Protein AF-A0AAW6YNH7-F1 (afdb_monomer_lite)

Foldseek 3Di:
DVVVVCVVPPPAQDEFEEEFAQDPVGVVVLVVCQVVCCVVDPNYHYHYDHYHPVVSVVCVVVVVGRYYDDDADFPDDDPVSVD

Organism: NCBI:txid197614

Sequence (83 aa):
AFDRYKAANQKESLRLTLLANDDENSRKLSEYLKETLEQALDGLTIELQNVPKKNRIDRMNRQDFDFALTAWGADYDDPLAYY

Radius of gyration: 17.51 Å; chains: 1; bounding box: 44×25×51 Å

Secondary structure (DSSP, 8-state):
-HHHHHHHT----EEEEEEEESSHHHHHHHHHHHHHHHHHSTTEEEEEEEE-HHHHHHHHHTT--SEE------SSSSGGGG-

pLDDT: mean 90.23, std 14.38, range [50.69, 98.75]

Structure (mmCIF, N/CA/C/O backbone):
data_AF-A0AAW6YNH7-F1
#
_entry.id   AF-A0AAW6YNH7-F1
#
loop_
_atom_site.group_PDB
_atom_site.id
_atom_site.type_symbol
_atom_site.label_atom_id
_atom_site.label_alt_id
_atom_site.label_comp_id
_atom_site.label_asym_id
_atom_site.label_entity_id
_atom_site.label_seq_id
_atom_site.pdbx_PDB_ins_code
_atom_site.Cartn_x
_atom_site.Cartn_y
_atom_site.Cartn_z
_atom_site.occupancy
_atom_site.B_iso_or_equiv
_atom_site.auth_seq_id
_atom_site.auth_comp_id
_atom_site.auth_asym_id
_atom_site.auth_atom_id
_atom_site.pdbx_PDB_model_num
ATOM 1 N N . ALA A 1 1 ? -29.712 0.315 28.973 1.00 51.34 1 ALA A N 1
ATOM 2 C CA . ALA A 1 1 ? -29.631 1.392 27.954 1.00 51.34 1 ALA A CA 1
ATOM 3 C C . ALA A 1 1 ? -28.177 1.722 27.606 1.00 51.34 1 ALA A C 1
ATOM 5 O O . ALA A 1 1 ? -27.836 1.685 26.432 1.00 51.34 1 ALA A O 1
ATOM 6 N N . PHE A 1 2 ? -27.308 1.936 28.603 1.00 50.69 2 PHE A N 1
ATOM 7 C CA . PHE A 1 2 ? -25.861 2.121 28.408 1.00 50.69 2 PHE A CA 1
ATOM 8 C C . PHE A 1 2 ? -25.148 0.931 27.732 1.00 50.69 2 PHE A C 1
ATOM 10 O O . PHE A 1 2 ? -24.266 1.144 26.906 1.00 50.69 2 PHE A O 1
ATOM 17 N N . ASP A 1 3 ? -25.570 -0.309 27.993 1.00 57.31 3 ASP A N 1
ATOM 18 C CA . ASP A 1 3 ? -24.938 -1.497 27.387 1.00 57.31 3 ASP A CA 1
ATOM 19 C C . ASP A 1 3 ? -25.193 -1.619 25.877 1.00 57.31 3 ASP A C 1
ATOM 21 O O . ASP A 1 3 ? -24.310 -2.032 25.130 1.00 57.31 3 ASP A O 1
ATOM 25 N N . ARG A 1 4 ? -26.359 -1.161 25.392 1.00 54.38 4 ARG A N 1
ATOM 26 C CA . ARG A 1 4 ? -26.641 -1.060 23.946 1.00 54.38 4 ARG A CA 1
ATOM 27 C C . ARG A 1 4 ? -25.803 0.022 23.268 1.00 54.38 4 ARG A C 1
ATOM 29 O O . ARG A 1 4 ? -25.417 -0.160 22.123 1.00 54.38 4 ARG A O 1
ATOM 36 N N . TYR A 1 5 ? -25.502 1.118 23.967 1.00 52.25 5 TYR A N 1
AT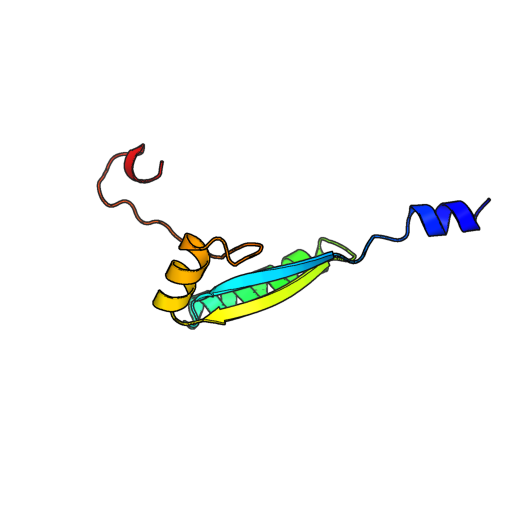OM 37 C CA . TYR A 1 5 ? -24.637 2.179 23.446 1.00 52.25 5 TYR A CA 1
ATOM 38 C C . TYR A 1 5 ? -23.176 1.721 23.332 1.00 52.25 5 TYR A C 1
ATOM 40 O O . TYR A 1 5 ? -22.501 2.087 22.376 1.00 52.25 5 TYR A O 1
ATOM 48 N N . LYS A 1 6 ? -22.693 0.881 24.260 1.00 53.09 6 LYS A N 1
ATOM 49 C CA . LYS A 1 6 ? -21.366 0.251 24.151 1.00 53.09 6 LYS A CA 1
ATOM 50 C C . LYS A 1 6 ? -21.302 -0.805 23.044 1.00 53.09 6 LYS A C 1
ATOM 52 O O . LYS A 1 6 ? -20.302 -0.849 22.345 1.00 53.09 6 LYS A O 1
ATOM 57 N N . ALA A 1 7 ? -22.359 -1.598 22.857 1.00 56.50 7 ALA A N 1
ATOM 58 C CA . ALA A 1 7 ? -22.436 -2.581 21.773 1.00 56.50 7 ALA A CA 1
ATOM 59 C C . ALA A 1 7 ? -22.540 -1.929 20.380 1.00 56.50 7 ALA A C 1
ATOM 61 O O . ALA A 1 7 ? -21.946 -2.420 19.432 1.00 56.50 7 ALA A O 1
ATOM 62 N N . ALA A 1 8 ? -23.246 -0.798 20.255 1.00 54.66 8 ALA A N 1
ATOM 63 C CA . ALA A 1 8 ? -23.353 -0.049 18.999 1.00 54.66 8 ALA A CA 1
ATOM 64 C C . ALA A 1 8 ? -22.105 0.799 18.670 1.00 54.66 8 ALA A C 1
ATOM 66 O O . ALA A 1 8 ? -21.891 1.135 17.512 1.00 54.66 8 ALA A O 1
ATOM 67 N N . ASN A 1 9 ? -21.287 1.143 19.675 1.00 55.28 9 ASN A N 1
ATOM 68 C CA . ASN A 1 9 ? -20.014 1.865 19.521 1.00 55.28 9 ASN A CA 1
ATOM 69 C C . ASN A 1 9 ? -18.787 0.956 19.678 1.00 55.28 9 ASN A C 1
ATOM 71 O O . ASN A 1 9 ? -17.673 1.435 19.905 1.00 55.28 9 ASN A O 1
ATOM 75 N N . GLN A 1 10 ? -18.980 -0.358 19.592 1.00 59.25 10 GLN A N 1
ATOM 76 C CA . GLN A 1 10 ? -17.880 -1.301 19.514 1.00 59.25 10 GLN A CA 1
ATOM 77 C C . GLN A 1 10 ? -17.309 -1.160 18.101 1.00 59.25 10 GLN A C 1
ATOM 79 O O . GLN A 1 10 ? -17.849 -1.732 17.162 1.00 59.25 10 GLN A O 1
ATOM 84 N N . LYS A 1 11 ? -16.296 -0.296 17.933 1.00 62.12 11 LYS A N 1
ATOM 85 C CA . LYS A 1 11 ? -15.622 -0.102 16.642 1.00 62.12 11 LYS A CA 1
ATOM 86 C C . LYS A 1 11 ? -15.203 -1.478 16.135 1.00 62.12 11 LYS A C 1
ATOM 88 O O . LYS A 1 11 ? -14.416 -2.155 16.798 1.00 62.12 11 LYS A O 1
ATOM 93 N N . GLU A 1 12 ? -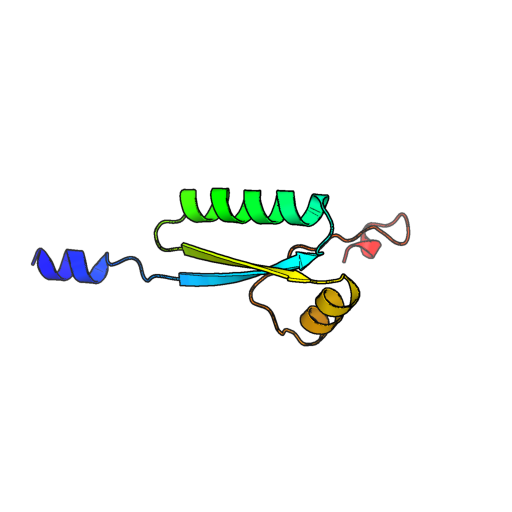15.801 -1.915 15.032 1.00 73.75 12 GLU A N 1
ATOM 94 C CA . GLU A 1 12 ? -15.485 -3.210 14.445 1.00 73.75 12 GLU A CA 1
ATOM 95 C C . GLU A 1 12 ? -13.997 -3.216 14.098 1.00 73.75 12 GLU A C 1
ATOM 97 O O . GLU A 1 12 ? -13.497 -2.303 13.441 1.00 73.75 12 GLU A O 1
ATOM 102 N N . SER A 1 13 ? -13.270 -4.210 14.607 1.00 85.50 13 SER A N 1
ATOM 103 C CA . SER A 1 13 ? -11.852 -4.347 14.308 1.00 85.50 13 SER A CA 1
ATOM 104 C C . SER A 1 13 ? -11.702 -4.713 12.835 1.00 85.50 13 SER A C 1
ATOM 106 O O . SER A 1 13 ? -12.098 -5.809 12.433 1.00 85.50 13 SER A O 1
ATOM 108 N N . LEU A 1 14 ? -11.127 -3.813 12.047 1.00 92.06 14 LEU A N 1
ATOM 109 C CA . LEU A 1 14 ? -10.853 -4.024 10.636 1.00 92.06 14 LEU A CA 1
ATOM 110 C C . LEU A 1 14 ? -9.375 -4.353 10.467 1.00 92.06 14 LEU A C 1
ATOM 112 O O . LEU A 1 14 ? -8.508 -3.607 10.917 1.00 92.06 14 LEU A O 1
ATOM 116 N N . ARG A 1 15 ? -9.082 -5.460 9.791 1.00 96.50 15 ARG A N 1
ATOM 117 C CA . ARG A 1 15 ? -7.718 -5.832 9.428 1.00 96.50 15 ARG A CA 1
ATOM 118 C C . ARG A 1 15 ? -7.570 -5.812 7.918 1.00 96.50 15 ARG A C 1
ATOM 120 O O . ARG A 1 15 ? -8.345 -6.475 7.240 1.00 96.50 15 ARG A O 1
ATOM 127 N N . LEU A 1 16 ? -6.577 -5.080 7.426 1.00 97.00 16 LEU A N 1
ATOM 128 C CA . LEU A 1 16 ? -6.266 -4.981 6.003 1.00 97.00 16 LEU A CA 1
ATOM 129 C C . LEU A 1 16 ? -4.786 -5.271 5.757 1.00 97.00 16 LEU A C 1
ATOM 131 O O . LEU A 1 16 ? -3.929 -4.954 6.580 1.00 97.00 16 LEU A O 1
ATOM 135 N N . THR A 1 17 ? -4.480 -5.821 4.593 1.00 98.25 17 THR A N 1
ATOM 136 C CA . THR A 1 17 ? -3.118 -6.086 4.138 1.00 98.25 17 THR A CA 1
ATOM 137 C C . THR A 1 17 ? -2.643 -5.003 3.173 1.00 98.25 17 THR A C 1
ATOM 139 O O . THR A 1 17 ? -3.229 -4.821 2.105 1.00 98.25 17 THR A O 1
ATOM 142 N N . LEU A 1 18 ? -1.534 -4.336 3.507 1.00 98.62 18 LEU A N 1
ATOM 143 C CA . LEU A 1 18 ? -0.811 -3.447 2.598 1.00 98.62 18 LEU A CA 1
ATOM 144 C C . LEU A 1 18 ? 0.246 -4.238 1.822 1.00 98.62 18 LEU A C 1
ATOM 146 O O . LEU A 1 18 ? 1.264 -4.657 2.378 1.00 98.62 18 LEU A O 1
ATOM 150 N N . LEU A 1 19 ? 0.036 -4.383 0.517 1.00 98.75 19 LEU A N 1
ATOM 151 C CA . LEU A 1 19 ? 1.019 -4.953 -0.399 1.00 98.75 19 LEU A CA 1
ATOM 152 C C . LEU A 1 19 ? 1.993 -3.868 -0.897 1.00 98.75 19 LEU A C 1
ATOM 154 O O . LEU A 1 19 ? 1.578 -2.865 -1.477 1.00 98.75 19 LEU A O 1
ATOM 158 N N . ALA A 1 20 ? 3.298 -4.072 -0.735 1.00 98.50 20 ALA A N 1
ATOM 159 C CA . ALA A 1 20 ? 4.329 -3.120 -1.164 1.00 98.50 20 ALA A CA 1
ATOM 160 C C . ALA A 1 20 ? 5.564 -3.833 -1.742 1.00 98.50 20 ALA A C 1
ATOM 162 O O . ALA A 1 20 ? 5.698 -5.055 -1.640 1.00 98.50 20 ALA A O 1
ATOM 163 N N . ASN A 1 21 ? 6.477 -3.079 -2.366 1.00 98.19 21 ASN A N 1
ATOM 164 C CA . ASN A 1 21 ? 7.782 -3.629 -2.739 1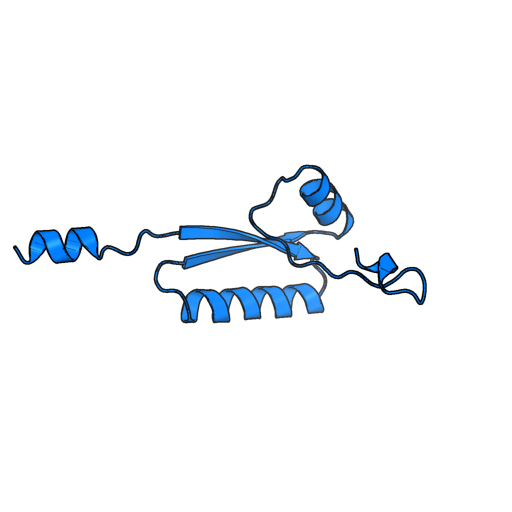.00 98.19 21 ASN A CA 1
ATOM 165 C C . ASN A 1 21 ? 8.649 -3.867 -1.486 1.00 98.19 21 ASN A C 1
ATOM 167 O O . ASN A 1 21 ? 8.428 -3.275 -0.426 1.00 98.19 21 ASN A O 1
ATOM 1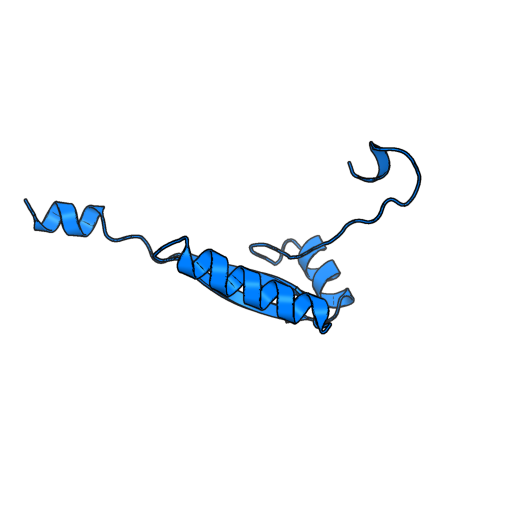71 N N . ASP A 1 22 ? 9.667 -4.710 -1.626 1.00 97.81 22 ASP A N 1
ATOM 172 C CA . ASP A 1 22 ? 10.638 -5.057 -0.587 1.00 97.81 22 ASP A CA 1
ATOM 173 C C . ASP A 1 22 ? 11.932 -4.227 -0.609 1.00 97.81 22 ASP A C 1
ATOM 175 O O . ASP A 1 22 ? 12.852 -4.513 0.160 1.00 97.81 22 ASP A O 1
ATOM 179 N N . ASP A 1 23 ? 11.995 -3.180 -1.434 1.00 97.69 23 ASP A N 1
ATOM 180 C CA . ASP A 1 23 ? 13.082 -2.202 -1.401 1.00 97.69 23 ASP A CA 1
ATOM 181 C C . ASP A 1 23 ? 13.025 -1.301 -0.150 1.00 97.69 23 ASP A C 1
ATOM 183 O O . ASP A 1 23 ? 11.990 -1.155 0.504 1.00 97.69 23 ASP A O 1
ATOM 187 N N . GLU A 1 24 ? 14.168 -0.702 0.200 1.00 97.69 24 GLU A N 1
ATOM 188 C CA . GLU A 1 24 ? 14.336 0.085 1.431 1.00 97.69 24 GLU A CA 1
ATOM 189 C C . GLU A 1 24 ? 13.347 1.254 1.533 1.00 97.69 24 GLU A C 1
ATOM 191 O O . GLU A 1 24 ? 12.768 1.485 2.596 1.00 97.69 24 GLU A O 1
ATOM 196 N N . ASN A 1 25 ? 13.127 1.974 0.431 1.00 96.81 25 ASN A N 1
ATOM 197 C CA . ASN A 1 25 ? 12.230 3.127 0.415 1.00 96.81 25 ASN A CA 1
ATOM 198 C C . ASN A 1 25 ? 10.777 2.694 0.619 1.00 96.81 25 ASN A C 1
ATOM 200 O O . ASN A 1 25 ? 10.059 3.288 1.424 1.00 96.81 25 ASN A O 1
ATOM 204 N N . SER A 1 26 ? 10.355 1.636 -0.074 1.00 97.69 26 SER A N 1
ATOM 205 C CA . SER A 1 26 ? 8.999 1.101 0.029 1.00 97.69 26 SER A CA 1
ATOM 206 C C . SER A 1 26 ? 8.707 0.546 1.419 1.00 97.69 26 SER A C 1
ATOM 208 O O . SER A 1 26 ? 7.603 0.747 1.916 1.00 97.69 26 SER A O 1
ATOM 210 N N . ARG A 1 27 ? 9.690 -0.086 2.079 1.00 98.06 27 ARG A N 1
ATOM 211 C CA . ARG A 1 27 ? 9.556 -0.542 3.472 1.00 98.06 27 ARG A CA 1
ATOM 212 C C . ARG A 1 27 ? 9.304 0.620 4.425 1.00 98.06 27 ARG A C 1
ATOM 214 O O . ARG A 1 27 ? 8.263 0.624 5.078 1.00 98.06 27 ARG A O 1
ATOM 221 N N . LYS A 1 28 ? 10.170 1.640 4.408 1.00 98.44 28 LYS A N 1
ATOM 222 C CA . LYS A 1 28 ? 10.017 2.839 5.252 1.00 98.44 28 LYS A CA 1
ATOM 223 C C . LYS A 1 28 ? 8.664 3.517 5.038 1.00 98.44 28 LYS A C 1
ATOM 225 O O . LYS A 1 28 ? 8.003 3.898 5.999 1.00 98.44 28 LYS A O 1
ATOM 230 N N . LEU A 1 29 ? 8.228 3.645 3.783 1.00 98.31 29 LEU A N 1
ATOM 231 C CA . LEU A 1 29 ? 6.935 4.255 3.478 1.00 98.31 29 LEU A CA 1
ATOM 232 C C . LEU A 1 29 ? 5.762 3.378 3.942 1.00 98.31 29 LEU A C 1
ATOM 234 O O . LEU A 1 29 ? 4.791 3.901 4.478 1.00 98.31 29 LEU A O 1
ATOM 238 N N . SER A 1 30 ? 5.846 2.056 3.774 1.00 98.31 30 SER A N 1
ATOM 239 C CA . SER A 1 30 ? 4.800 1.137 4.237 1.00 98.31 30 SER A CA 1
ATOM 240 C C . SER A 1 30 ? 4.675 1.096 5.766 1.00 98.31 30 SER A C 1
ATOM 242 O O . SER A 1 30 ? 3.557 1.071 6.276 1.00 98.31 30 SER A O 1
ATOM 244 N N . GLU A 1 31 ? 5.792 1.176 6.494 1.00 98.56 31 GLU A N 1
ATOM 245 C CA . GLU A 1 31 ? 5.821 1.297 7.958 1.00 98.56 31 GLU A CA 1
ATOM 246 C C . GLU A 1 31 ? 5.185 2.613 8.411 1.00 98.56 31 GLU A C 1
ATOM 248 O O . GLU A 1 31 ? 4.263 2.599 9.224 1.00 98.56 31 GLU A O 1
ATOM 253 N N . TYR A 1 32 ? 5.584 3.732 7.800 1.00 98.56 32 TYR A N 1
ATOM 254 C CA . TYR A 1 32 ? 4.995 5.040 8.082 1.00 98.56 32 TYR A CA 1
ATOM 255 C C . TYR A 1 32 ? 3.477 5.070 7.842 1.00 98.56 32 TYR A C 1
ATOM 257 O O . TYR A 1 32 ? 2.725 5.613 8.656 1.00 98.56 32 TYR A O 1
ATOM 265 N N . LEU A 1 33 ? 3.008 4.479 6.735 1.00 98.50 33 LEU A N 1
ATOM 266 C CA . LEU A 1 33 ? 1.579 4.385 6.431 1.00 98.50 33 LEU A CA 1
ATOM 267 C C . LEU A 1 33 ? 0.842 3.530 7.462 1.00 98.50 33 LEU A C 1
ATOM 269 O O . LEU A 1 33 ? -0.220 3.942 7.919 1.00 98.50 33 LEU A O 1
ATOM 273 N N . LYS A 1 34 ? 1.401 2.377 7.851 1.00 98.50 34 LYS A N 1
ATOM 274 C CA . LYS A 1 34 ? 0.841 1.541 8.919 1.00 98.50 34 LYS A CA 1
ATOM 275 C C . LYS A 1 34 ? 0.684 2.341 10.210 1.00 98.50 34 LYS A C 1
ATOM 277 O O . LYS A 1 34 ? -0.425 2.422 10.723 1.00 98.50 34 LYS A O 1
ATOM 282 N N . GLU A 1 35 ? 1.757 2.965 10.690 1.00 98.56 35 GLU A N 1
ATOM 283 C CA . GLU A 1 35 ? 1.746 3.742 11.935 1.00 98.56 35 GLU A CA 1
ATOM 284 C C . GLU A 1 35 ? 0.726 4.885 11.885 1.00 98.56 35 GLU A C 1
ATOM 286 O O . GLU A 1 35 ? -0.114 5.015 12.774 1.00 98.56 35 GLU A O 1
ATOM 291 N N . THR A 1 36 ? 0.754 5.680 10.814 1.00 98.50 36 THR A N 1
ATOM 292 C CA . THR A 1 36 ? -0.117 6.853 10.663 1.00 98.50 36 THR A CA 1
ATOM 293 C C . THR A 1 36 ? -1.590 6.455 10.572 1.00 98.50 36 THR A C 1
ATOM 295 O O . THR A 1 36 ? -2.443 7.088 11.194 1.00 98.50 36 THR A O 1
ATOM 298 N N . LEU A 1 37 ? -1.909 5.408 9.805 1.00 97.62 37 LEU A N 1
ATOM 299 C CA . LEU A 1 37 ? -3.289 4.961 9.615 1.00 97.62 37 LEU A CA 1
ATOM 300 C C . LEU A 1 37 ? -3.840 4.272 10.867 1.00 97.62 37 LEU A C 1
ATOM 302 O O . LEU A 1 37 ? -4.974 4.552 11.242 1.00 97.62 37 LEU A O 1
ATOM 306 N N . GLU A 1 38 ? -3.053 3.429 11.541 1.00 97.25 38 GLU A N 1
ATOM 307 C CA . GLU A 1 38 ? -3.465 2.802 12.807 1.00 97.25 38 GLU A CA 1
ATOM 308 C C . GLU A 1 38 ? -3.630 3.832 13.932 1.00 97.25 38 GLU A C 1
ATOM 310 O O . GLU A 1 38 ? -4.540 3.704 14.748 1.00 97.25 38 GLU A O 1
ATOM 315 N N . GLN A 1 39 ? -2.805 4.887 13.959 1.00 96.94 39 GLN A N 1
ATOM 316 C CA . GLN A 1 39 ? -2.960 5.992 14.907 1.00 96.94 39 GLN A CA 1
ATOM 317 C C . GLN A 1 39 ? -4.212 6.835 14.622 1.00 96.94 39 GLN A C 1
ATOM 319 O O . GLN A 1 39 ? -4.859 7.313 15.554 1.00 96.94 39 GLN A O 1
ATOM 324 N N . ALA A 1 40 ? -4.537 7.071 13.349 1.00 96.00 40 ALA A N 1
ATOM 325 C CA . ALA A 1 40 ? -5.666 7.913 12.962 1.00 96.00 40 ALA A CA 1
ATOM 326 C C . ALA A 1 40 ? -7.021 7.190 13.044 1.00 96.00 40 ALA A C 1
ATOM 328 O O . ALA A 1 40 ? -8.055 7.841 13.207 1.00 96.00 40 ALA A O 1
ATOM 329 N N . LEU A 1 41 ? -7.031 5.863 12.894 1.00 93.75 41 LEU A N 1
ATOM 330 C CA . LEU A 1 41 ? -8.241 5.063 12.725 1.00 93.75 41 LEU A CA 1
ATOM 331 C C . LEU A 1 41 ? -8.320 3.970 13.795 1.00 93.75 41 LEU A C 1
ATOM 333 O O . LEU A 1 41 ? -7.884 2.838 13.590 1.00 93.75 41 LEU A O 1
ATOM 337 N N . ASP A 1 42 ? -8.933 4.298 14.934 1.00 91.81 42 ASP A N 1
ATOM 338 C CA . ASP A 1 42 ? -9.169 3.322 16.003 1.00 91.81 42 ASP A CA 1
ATOM 339 C C . ASP A 1 42 ? -9.871 2.061 15.471 1.00 91.81 42 ASP A C 1
ATOM 341 O O . ASP A 1 42 ? -10.947 2.138 14.871 1.00 91.81 42 ASP A O 1
ATOM 345 N N . GLY A 1 43 ? -9.302 0.896 15.775 1.00 92.00 43 GLY A N 1
ATOM 346 C CA . GLY A 1 43 ? -9.832 -0.398 15.345 1.00 92.00 43 GLY A CA 1
ATOM 347 C C . GLY A 1 43 ? -9.278 -0.887 14.007 1.00 92.00 43 GLY A C 1
ATOM 348 O O . GLY A 1 43 ? -9.549 -2.031 13.649 1.00 92.00 43 GLY A O 1
ATOM 349 N N . LEU A 1 44 ? -8.473 -0.087 13.299 1.00 95.00 44 LEU A N 1
ATOM 350 C CA . LEU A 1 44 ? -7.725 -0.546 12.133 1.00 95.00 44 LEU A CA 1
ATOM 351 C C . LEU A 1 44 ? -6.444 -1.276 12.558 1.00 95.00 44 LEU A C 1
ATOM 353 O O . LEU A 1 44 ? -5.713 -0.839 13.443 1.00 95.00 44 LEU A O 1
ATOM 357 N N . THR A 1 45 ? -6.151 -2.387 11.894 1.00 97.31 45 THR A N 1
ATOM 358 C CA . THR A 1 45 ? -4.845 -3.046 11.916 1.00 97.31 45 THR A CA 1
ATOM 359 C C . THR A 1 45 ? -4.379 -3.277 10.485 1.00 97.31 45 THR A C 1
ATOM 361 O O . THR A 1 45 ? -5.109 -3.844 9.674 1.00 97.31 45 THR A O 1
ATOM 364 N N . ILE A 1 46 ? -3.157 -2.868 10.175 1.00 98.19 46 ILE A N 1
ATOM 365 C CA . ILE A 1 46 ? -2.514 -3.053 8.879 1.00 98.19 46 ILE A CA 1
ATOM 366 C C . ILE A 1 46 ? -1.434 -4.125 9.003 1.00 98.19 46 ILE A C 1
ATOM 368 O O . ILE A 1 46 ? -0.489 -3.992 9.783 1.00 98.19 46 ILE A O 1
ATOM 372 N N . GLU A 1 47 ? -1.545 -5.179 8.204 1.00 98.38 47 GLU A N 1
ATOM 373 C CA . GLU A 1 47 ? -0.476 -6.157 8.004 1.00 98.38 47 GLU A CA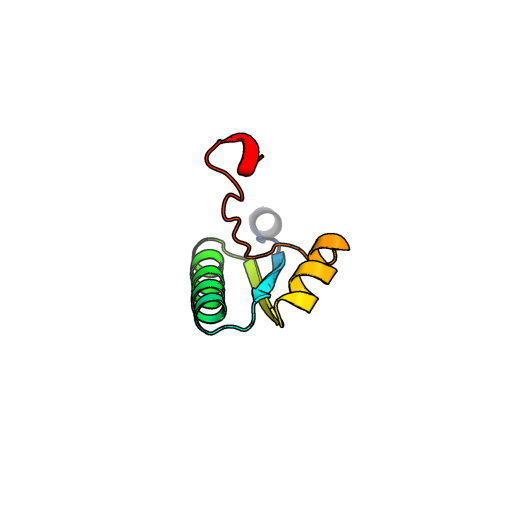 1
ATOM 374 C C . GLU A 1 47 ? 0.355 -5.759 6.777 1.00 98.38 47 GLU A C 1
ATOM 376 O O . GLU A 1 47 ? -0.191 -5.467 5.714 1.00 98.38 47 GLU A O 1
ATOM 381 N N . LEU A 1 48 ? 1.683 -5.725 6.913 1.00 98.56 48 LEU A N 1
ATOM 382 C CA . LEU A 1 48 ? 2.580 -5.379 5.810 1.00 98.56 48 LEU A CA 1
ATOM 383 C C . LEU A 1 48 ? 3.013 -6.636 5.056 1.00 98.56 48 LEU A C 1
ATOM 385 O O . LEU A 1 48 ? 3.537 -7.580 5.647 1.00 98.56 48 LEU A O 1
ATOM 389 N N . GLN A 1 49 ? 2.845 -6.623 3.736 1.00 98.38 49 GLN A N 1
ATOM 390 C CA . GLN A 1 49 ? 3.385 -7.632 2.832 1.00 98.38 49 GLN A CA 1
ATOM 391 C C . GLN A 1 49 ? 4.323 -6.978 1.818 1.00 98.38 49 GLN A C 1
ATOM 393 O O . GLN A 1 49 ? 3.936 -6.616 0.706 1.00 98.38 49 GLN A O 1
ATOM 398 N N . ASN A 1 50 ? 5.589 -6.844 2.206 1.00 98.38 50 ASN A N 1
ATOM 399 C CA . ASN A 1 50 ? 6.655 -6.376 1.328 1.00 98.38 50 ASN A CA 1
ATOM 400 C C . ASN A 1 50 ? 7.234 -7.560 0.543 1.00 98.38 50 ASN A C 1
ATOM 402 O O . ASN A 1 50 ? 7.835 -8.466 1.121 1.00 98.38 50 ASN A O 1
ATOM 406 N N . VAL A 1 51 ? 7.051 -7.557 -0.777 1.00 98.44 51 VAL A N 1
ATOM 407 C CA . VAL A 1 51 ? 7.480 -8.642 -1.675 1.00 98.44 51 VAL A CA 1
ATOM 408 C C . VAL A 1 51 ? 8.265 -8.090 -2.871 1.00 98.44 51 VAL A C 1
ATOM 410 O O . VAL A 1 51 ? 8.101 -6.917 -3.211 1.00 98.44 51 VAL A O 1
ATOM 413 N N . PRO A 1 52 ? 9.065 -8.912 -3.580 1.00 98.31 52 PRO A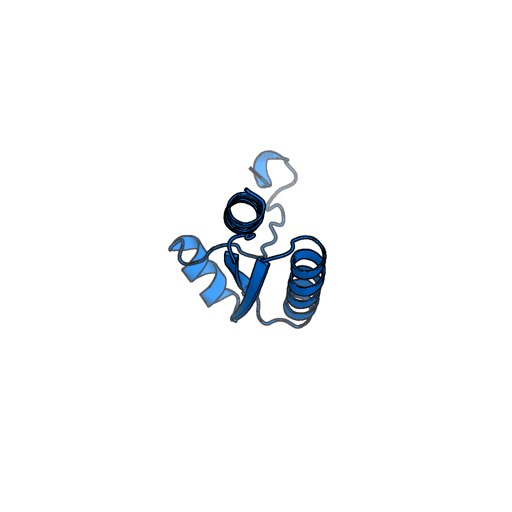 N 1
ATOM 414 C CA . PRO A 1 52 ? 9.731 -8.475 -4.804 1.00 98.31 52 PRO A CA 1
ATOM 415 C C . PRO A 1 52 ? 8.751 -7.873 -5.819 1.00 98.31 52 PRO A C 1
ATOM 417 O O . PRO A 1 52 ? 7.652 -8.401 -6.012 1.00 98.31 52 PRO A O 1
ATOM 420 N N . LYS A 1 53 ? 9.164 -6.820 -6.542 1.00 97.06 53 LYS A N 1
ATOM 421 C CA . LYS A 1 53 ? 8.313 -6.074 -7.499 1.00 97.06 53 LYS A CA 1
ATOM 422 C C . LYS A 1 53 ? 7.525 -6.973 -8.461 1.00 97.06 53 LYS A C 1
ATOM 424 O O . LYS A 1 53 ? 6.354 -6.707 -8.722 1.00 97.06 53 LYS A O 1
ATOM 429 N N . LYS A 1 54 ? 8.145 -8.045 -8.974 1.00 98.00 54 LYS A N 1
ATOM 430 C CA . LYS A 1 54 ? 7.482 -9.012 -9.867 1.00 98.00 54 LYS A CA 1
ATOM 431 C C . LYS A 1 54 ? 6.284 -9.687 -9.188 1.00 98.00 54 LYS A C 1
ATOM 433 O O . LYS A 1 54 ? 5.223 -9.772 -9.794 1.00 98.00 54 LYS A O 1
ATOM 438 N N . ASN A 1 55 ? 6.443 -10.109 -7.933 1.00 98.25 55 ASN A N 1
ATOM 439 C CA . ASN A 1 55 ? 5.378 -10.741 -7.156 1.00 98.25 55 ASN A CA 1
ATOM 440 C C . ASN A 1 55 ? 4.261 -9.742 -6.839 1.00 98.25 55 ASN A C 1
ATOM 442 O O . ASN A 1 55 ? 3.092 -10.102 -6.930 1.00 98.25 55 ASN A O 1
ATOM 446 N N . ARG A 1 56 ? 4.605 -8.486 -6.515 1.00 98.12 56 ARG A N 1
ATOM 447 C CA . ARG A 1 56 ? 3.613 -7.424 -6.289 1.00 98.12 56 ARG A CA 1
ATOM 448 C C . ARG A 1 56 ? 2.744 -7.199 -7.528 1.00 98.12 56 ARG A C 1
ATOM 450 O O . ARG A 1 56 ? 1.526 -7.204 -7.412 1.00 98.12 56 ARG A O 1
ATOM 457 N N . ILE A 1 57 ? 3.362 -7.030 -8.702 1.00 97.88 57 ILE A N 1
ATOM 458 C CA . ILE A 1 57 ? 2.644 -6.815 -9.972 1.00 97.88 57 ILE A CA 1
ATOM 459 C C . ILE A 1 57 ? 1.733 -8.004 -10.288 1.00 97.88 57 ILE A C 1
ATOM 461 O O . ILE A 1 57 ? 0.575 -7.814 -10.637 1.00 97.88 57 ILE A O 1
ATOM 465 N N . ASP A 1 58 ? 2.238 -9.225 -10.132 1.00 98.38 58 ASP A N 1
ATOM 466 C CA . ASP A 1 58 ? 1.465 -10.439 -10.386 1.00 98.38 58 ASP A CA 1
ATOM 467 C C . ASP A 1 58 ? 0.245 -10.560 -9.452 1.00 98.38 58 ASP A C 1
ATOM 469 O O . ASP A 1 58 ? -0.866 -10.806 -9.916 1.00 98.38 58 ASP A O 1
ATOM 473 N N . ARG A 1 59 ? 0.406 -10.284 -8.151 1.00 98.31 59 ARG A N 1
ATOM 474 C CA . ARG A 1 59 ? -0.724 -10.229 -7.206 1.00 98.31 59 ARG A CA 1
ATOM 475 C C . ARG A 1 59 ? -1.715 -9.117 -7.534 1.00 98.31 59 ARG A C 1
ATOM 477 O O . ARG A 1 59 ? -2.916 -9.353 -7.482 1.00 98.31 59 ARG A O 1
ATOM 484 N N . MET A 1 60 ? -1.235 -7.937 -7.931 1.00 97.69 60 MET A N 1
ATOM 485 C CA . MET A 1 60 ? -2.111 -6.834 -8.337 1.00 97.69 60 MET A CA 1
ATOM 486 C C . MET A 1 60 ? -2.932 -7.170 -9.584 1.00 97.69 60 MET A C 1
ATOM 488 O O . MET A 1 60 ? -4.137 -6.940 -9.598 1.00 97.69 60 MET A O 1
ATOM 492 N N . ASN A 1 61 ? -2.311 -7.781 -10.594 1.00 97.56 61 ASN A N 1
ATOM 493 C CA . ASN A 1 61 ? -3.003 -8.236 -11.802 1.00 97.56 61 ASN A CA 1
ATOM 494 C C . ASN A 1 61 ? -4.054 -9.310 -11.496 1.00 97.56 61 ASN A C 1
ATOM 496 O O . ASN A 1 61 ? -5.082 -9.379 -12.165 1.00 97.56 61 ASN A O 1
ATOM 500 N N . ARG A 1 62 ? -3.798 -10.145 -10.482 1.00 98.06 62 ARG A N 1
ATOM 501 C CA . ARG A 1 62 ? -4.723 -11.177 -9.995 1.00 98.06 62 ARG A CA 1
ATOM 502 C C . ARG A 1 62 ? -5.737 -10.664 -8.967 1.00 98.06 62 ARG A C 1
ATOM 504 O O . ARG A 1 62 ? -6.541 -11.459 -8.498 1.00 98.06 62 ARG A O 1
ATOM 511 N N . GLN A 1 63 ? -5.704 -9.371 -8.630 1.00 96.94 63 GLN A N 1
ATOM 512 C CA . GLN A 1 63 ? -6.537 -8.757 -7.588 1.00 96.94 63 GLN A CA 1
ATOM 513 C C . GLN A 1 63 ? -6.429 -9.461 -6.218 1.00 96.94 63 GLN A C 1
ATOM 515 O O . GLN A 1 63 ? -7.373 -9.476 -5.437 1.00 96.94 63 GLN A O 1
ATOM 520 N N . ASP A 1 64 ? -5.261 -10.038 -5.926 1.00 96.94 64 ASP A N 1
ATOM 521 C CA . ASP A 1 64 ? -4.940 -10.764 -4.690 1.00 96.94 64 ASP A CA 1
ATOM 522 C C . ASP A 1 64 ? -4.252 -9.831 -3.678 1.00 96.94 64 ASP A C 1
ATOM 524 O O . ASP A 1 64 ? -3.052 -9.938 -3.403 1.00 96.94 64 ASP A O 1
ATOM 528 N N . PHE A 1 65 ? -4.990 -8.813 -3.230 1.00 96.19 65 PHE A N 1
ATOM 529 C CA . PHE A 1 65 ? -4.560 -7.810 -2.253 1.00 96.19 65 PHE A CA 1
ATOM 530 C C . PHE A 1 65 ? -5.766 -7.001 -1.748 1.00 96.19 65 PHE A C 1
ATOM 532 O O . PHE A 1 65 ? -6.749 -6.861 -2.471 1.00 96.19 65 PHE A O 1
ATOM 539 N N . ASP A 1 66 ? -5.666 -6.408 -0.553 1.00 98.00 66 ASP A N 1
ATOM 540 C CA . ASP A 1 66 ? -6.678 -5.455 -0.069 1.00 98.00 66 ASP A CA 1
ATOM 541 C C . ASP A 1 66 ? -6.384 -4.045 -0.601 1.00 98.00 66 ASP A C 1
ATOM 543 O O . ASP A 1 66 ? -7.221 -3.401 -1.231 1.00 98.00 66 ASP A O 1
ATOM 547 N N . PHE A 1 67 ? -5.158 -3.566 -0.375 1.00 97.62 67 PHE A N 1
ATOM 548 C CA . PHE A 1 67 ? -4.650 -2.316 -0.935 1.00 97.62 67 PHE A CA 1
ATOM 549 C C . PHE A 1 67 ? -3.133 -2.395 -1.151 1.00 97.62 67 PHE A C 1
ATOM 551 O O . PHE A 1 67 ? -2.436 -3.196 -0.525 1.00 97.62 67 PHE A O 1
ATOM 558 N N . ALA A 1 68 ? -2.614 -1.605 -2.093 1.00 97.94 68 ALA A N 1
ATOM 559 C CA . ALA A 1 68 ? -1.220 -1.696 -2.513 1.00 97.94 68 ALA A CA 1
ATOM 560 C C . ALA A 1 68 ? -0.553 -0.323 -2.624 1.00 97.94 68 ALA A C 1
ATOM 562 O O . ALA A 1 68 ? -1.123 0.616 -3.179 1.00 97.94 68 ALA A O 1
ATOM 563 N N . LEU A 1 69 ? 0.698 -0.234 -2.170 1.00 97.75 69 LEU A N 1
ATOM 564 C CA . LEU A 1 69 ? 1.575 0.894 -2.461 1.00 97.75 69 LEU A CA 1
ATOM 565 C C . LEU A 1 69 ? 2.152 0.707 -3.868 1.00 97.75 69 LEU A C 1
ATOM 567 O O . LEU A 1 69 ? 2.909 -0.230 -4.142 1.00 97.75 69 LEU A O 1
ATOM 571 N N . THR A 1 70 ? 1.774 1.601 -4.775 1.00 94.31 70 THR A N 1
ATOM 572 C CA . THR A 1 70 ? 2.231 1.606 -6.165 1.00 94.31 70 THR A CA 1
ATOM 573 C C . THR A 1 70 ? 2.589 3.021 -6.594 1.00 94.31 70 THR A C 1
ATOM 575 O O . THR A 1 70 ? 2.146 3.995 -5.994 1.00 94.31 70 THR A O 1
ATOM 578 N N . ALA A 1 71 ? 3.390 3.125 -7.646 1.00 90.81 71 ALA A N 1
ATOM 579 C CA . ALA A 1 71 ? 3.705 4.380 -8.303 1.00 90.81 71 ALA A CA 1
ATOM 580 C C . ALA A 1 71 ? 3.603 4.177 -9.813 1.00 90.81 71 ALA A C 1
ATOM 582 O O . ALA A 1 71 ? 3.928 3.096 -10.316 1.00 90.81 71 ALA A O 1
ATOM 583 N N . TRP A 1 72 ? 3.161 5.218 -10.507 1.00 92.00 72 TRP A N 1
ATOM 584 C CA . TRP A 1 72 ? 3.106 5.270 -11.959 1.00 92.00 72 TRP A CA 1
ATOM 585 C C . TRP A 1 72 ? 3.959 6.442 -12.435 1.00 92.00 72 TRP A C 1
ATOM 587 O O . TRP A 1 72 ? 3.799 7.560 -11.947 1.00 92.00 72 TRP A O 1
ATOM 597 N N . GLY A 1 73 ? 4.902 6.171 -13.331 1.00 91.44 73 GLY A N 1
ATOM 598 C CA . GLY A 1 73 ? 5.651 7.204 -14.039 1.00 91.44 73 GLY A CA 1
ATOM 599 C C . GLY A 1 73 ? 5.136 7.258 -15.467 1.00 91.44 73 GLY A C 1
ATOM 600 O O . GLY A 1 73 ? 4.966 6.202 -16.067 1.00 91.44 73 GLY A O 1
ATOM 601 N N . ALA A 1 74 ? 4.869 8.456 -15.984 1.00 92.00 74 ALA A N 1
ATOM 602 C CA . ALA A 1 74 ? 4.384 8.608 -17.349 1.00 92.00 74 ALA A CA 1
ATOM 603 C C . ALA A 1 74 ? 5.372 8.044 -18.375 1.00 92.00 74 ALA A C 1
ATOM 605 O O . ALA A 1 74 ? 6.570 8.330 -18.323 1.00 92.00 74 ALA A O 1
ATOM 606 N N . ASP A 1 75 ? 4.835 7.309 -19.345 1.00 91.38 75 ASP A N 1
ATOM 607 C CA . ASP A 1 75 ? 5.601 6.794 -20.479 1.00 91.38 75 ASP A CA 1
ATOM 608 C C . ASP A 1 75 ? 5.819 7.863 -21.574 1.00 91.38 75 ASP A C 1
ATOM 610 O O . ASP A 1 75 ? 6.693 7.711 -22.428 1.00 91.38 75 ASP A O 1
ATOM 614 N N . TYR A 1 76 ? 5.030 8.947 -21.563 1.00 91.50 76 TYR A N 1
ATOM 615 C CA . TYR A 1 76 ? 5.089 10.077 -22.501 1.00 91.50 76 TYR A CA 1
ATOM 616 C C . TYR A 1 76 ? 4.513 11.363 -21.872 1.00 91.50 76 TYR A C 1
ATOM 618 O O . TYR A 1 76 ? 3.767 11.296 -20.898 1.00 91.50 76 TYR A O 1
ATOM 626 N N . ASP A 1 77 ? 4.873 12.537 -22.407 1.00 91.06 77 ASP A N 1
ATOM 627 C CA . ASP A 1 77 ? 4.520 13.860 -21.848 1.00 91.06 77 ASP A CA 1
ATOM 628 C C . ASP A 1 77 ? 3.088 14.297 -22.214 1.00 91.06 77 ASP A C 1
ATOM 630 O O . ASP A 1 77 ? 2.864 15.271 -22.931 1.00 91.06 77 ASP A O 1
ATOM 634 N N . ASP A 1 78 ? 2.107 13.517 -21.766 1.00 93.75 78 ASP A N 1
ATOM 635 C CA . ASP A 1 78 ? 0.679 13.801 -21.908 1.00 93.75 78 ASP A CA 1
ATOM 636 C C . ASP A 1 78 ? -0.066 13.288 -20.658 1.00 93.75 78 ASP A C 1
ATOM 638 O O . ASP A 1 78 ? 0.248 12.197 -20.171 1.00 93.75 78 ASP A O 1
ATOM 642 N N . PRO A 1 79 ? -1.061 14.020 -20.116 1.00 90.00 79 PRO A N 1
ATOM 643 C CA . PRO A 1 79 ? -1.868 13.556 -18.987 1.00 90.00 79 PRO A CA 1
ATOM 644 C C . PRO A 1 79 ? -2.505 12.174 -19.181 1.00 90.00 79 PRO A C 1
ATOM 646 O O . PRO A 1 79 ? -2.678 11.457 -18.197 1.00 90.00 79 PRO A O 1
ATOM 649 N N . LEU A 1 80 ? -2.818 11.777 -20.421 1.00 92.06 80 LEU A N 1
ATOM 650 C CA . LEU A 1 80 ? -3.324 10.445 -20.768 1.00 92.06 80 LEU A CA 1
ATOM 651 C C . LEU A 1 80 ? -2.375 9.320 -20.349 1.00 92.06 80 LEU A C 1
ATOM 653 O O . LEU A 1 80 ? -2.830 8.203 -20.138 1.00 92.06 80 LEU A O 1
ATOM 657 N N . ALA A 1 81 ? -1.085 9.602 -20.163 1.00 90.25 81 ALA A N 1
ATOM 658 C CA . ALA A 1 81 ? -0.133 8.627 -19.655 1.00 90.25 81 ALA A CA 1
ATOM 659 C C . ALA A 1 81 ? -0.401 8.202 -18.198 1.00 90.25 81 ALA A C 1
ATOM 661 O O . ALA A 1 81 ? 0.245 7.265 -17.746 1.00 90.25 81 ALA A O 1
ATOM 662 N N . TYR A 1 82 ? -1.305 8.860 -17.459 1.00 86.69 82 TYR A N 1
ATOM 663 C CA . TYR A 1 82 ? -1.684 8.519 -16.077 1.00 86.69 82 TYR A CA 1
ATOM 664 C C . TYR A 1 82 ? -3.106 7.951 -15.932 1.00 86.69 82 TYR A C 1
ATOM 666 O O . TYR A 1 82 ? -3.486 7.587 -14.816 1.00 86.69 82 TYR A O 1
ATOM 674 N N . TYR A 1 83 ? -3.888 7.927 -17.017 1.00 79.06 83 TYR A N 1
ATOM 675 C CA . TYR A 1 83 ? -5.289 7.490 -17.025 1.00 79.06 83 TYR A CA 1
ATOM 676 C C . TYR A 1 83 ? -5.462 6.052 -17.517 1.00 79.06 83 TYR A C 1
ATOM 678 O O . TYR A 1 83 ? -4.619 5.575 -18.307 1.00 79.06 83 TYR A O 1
#

InterPro domains:
  IPR000914 Solute-binding protein family 5 domain [PF00496] (13-83)